Protein AF-A0A2V3HUV2-F1 (afdb_monomer)

Foldseek 3Di:
DPPAQKDKDWDFDLPADPPDPPGHATKMKMAGDVVVCVPDLQAQCQCLQCVQAVPWDDGRGITMHGQFAADPVLHGDDDRHDPVSVVSSVVSSVVSVVCSPVPPD

Nearest PDB structures (foldseek):
  7xzi-assembly1_9  TM=2.721E-01  e=8.849E+00  Chlamydomonas reinhardtii
  7xzj-assembly1_9  TM=2.551E-01  e=7.244E+00  Chlamydomonas reinhardtii

Radius of gyration: 14.61 Å; Cα contacts (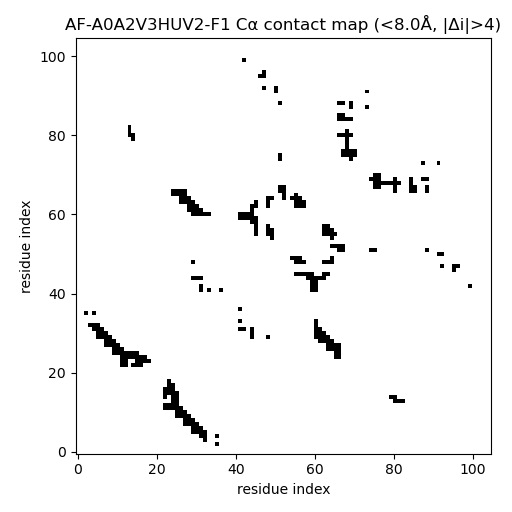8 Å, |Δi|>4): 173; chains: 1; bounding box: 38×27×44 Å

Structure (mmCIF, N/CA/C/O backbone):
data_AF-A0A2V3HUV2-F1
#
_entry.id   AF-A0A2V3HUV2-F1
#
loop_
_atom_site.group_PDB
_atom_site.id
_atom_site.type_symbol
_atom_site.label_atom_id
_atom_site.label_alt_id
_atom_site.label_comp_id
_atom_site.label_asym_id
_atom_site.label_entity_id
_atom_site.label_seq_id
_atom_site.pdbx_PDB_ins_code
_atom_site.Cartn_x
_atom_site.Cartn_y
_atom_site.Cartn_z
_atom_site.occupancy
_atom_site.B_iso_or_equiv
_atom_site.auth_seq_id
_atom_site.auth_comp_id
_atom_site.auth_asym_id
_atom_site.auth_atom_id
_atom_site.pdbx_PDB_model_num
ATOM 1 N N . GLY A 1 1 ? -20.419 0.639 1.482 1.00 54.19 1 GLY A N 1
ATOM 2 C CA . GLY A 1 1 ? -20.609 2.049 1.849 1.00 54.19 1 GLY A CA 1
ATOM 3 C C . GLY A 1 1 ? -20.387 2.211 3.327 1.00 54.19 1 GLY A C 1
ATOM 4 O O . GLY A 1 1 ? -19.326 2.670 3.709 1.00 54.19 1 GLY A O 1
ATOM 5 N N . ASP A 1 2 ? -21.315 1.717 4.142 1.00 57.59 2 ASP A N 1
ATOM 6 C CA . ASP A 1 2 ? -21.412 2.183 5.537 1.00 57.59 2 ASP A CA 1
ATOM 7 C C . ASP A 1 2 ? -20.716 1.293 6.581 1.00 57.59 2 ASP A C 1
ATOM 9 O O . ASP A 1 2 ? -20.614 1.675 7.737 1.00 57.59 2 ASP A O 1
ATOM 13 N N . ALA A 1 3 ? -20.211 0.123 6.179 1.00 65.75 3 ALA A N 1
ATOM 14 C CA . ALA A 1 3 ? -19.542 -0.847 7.059 1.00 65.75 3 ALA A CA 1
ATOM 15 C C . ALA A 1 3 ? -18.109 -1.189 6.603 1.00 65.75 3 ALA A C 1
ATOM 17 O O . ALA A 1 3 ? -17.575 -2.241 6.939 1.00 65.75 3 ALA A O 1
ATOM 18 N N . CYS A 1 4 ? -17.514 -0.358 5.742 1.00 76.50 4 CYS A N 1
ATOM 19 C CA . CYS A 1 4 ? -16.149 -0.577 5.270 1.00 76.50 4 CYS A CA 1
ATOM 20 C C . CYS A 1 4 ? -15.166 0.052 6.260 1.00 76.50 4 CYS A C 1
ATOM 22 O O . CYS A 1 4 ? -15.064 1.276 6.298 1.00 76.50 4 CYS A O 1
ATOM 24 N N . ASP A 1 5 ? -14.452 -0.779 7.021 1.00 82.12 5 ASP A N 1
ATOM 25 C CA . ASP A 1 5 ? -13.463 -0.336 8.017 1.00 82.12 5 ASP A CA 1
ATOM 26 C C . ASP A 1 5 ? -12.181 0.204 7.370 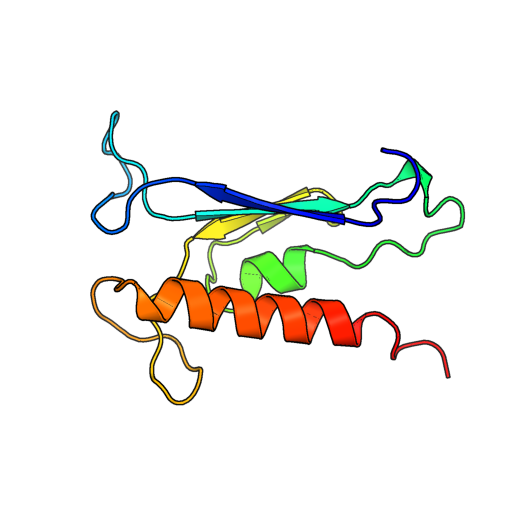1.00 82.12 5 ASP A C 1
ATOM 28 O O . ASP A 1 5 ? -11.585 1.167 7.847 1.00 82.12 5 ASP A O 1
ATOM 32 N N . ALA A 1 6 ? -11.753 -0.410 6.266 1.00 86.94 6 ALA A N 1
ATOM 33 C CA . ALA A 1 6 ? -10.588 0.013 5.501 1.00 86.94 6 ALA A CA 1
ATOM 34 C C . ALA A 1 6 ? -10.661 -0.483 4.056 1.00 86.94 6 ALA A C 1
ATOM 36 O O . ALA A 1 6 ? -11.345 -1.466 3.760 1.00 86.94 6 ALA A O 1
ATOM 37 N N . CYS A 1 7 ? -9.929 0.175 3.164 1.00 90.69 7 CYS A N 1
ATOM 38 C CA . CYS A 1 7 ? -9.725 -0.270 1.796 1.00 90.69 7 CYS A CA 1
ATOM 39 C C . CYS A 1 7 ? -8.242 -0.255 1.409 1.00 90.69 7 CYS A C 1
ATOM 41 O O . CYS A 1 7 ? -7.438 0.519 1.929 1.00 90.69 7 CYS A O 1
ATOM 43 N N . LEU A 1 8 ? -7.908 -1.140 0.470 1.00 94.06 8 LEU A N 1
ATOM 44 C CA . LEU A 1 8 ? -6.612 -1.243 -0.186 1.00 94.06 8 LEU A CA 1
ATOM 45 C C . LEU A 1 8 ? -6.843 -1.102 -1.689 1.00 94.06 8 LEU A C 1
ATOM 47 O O . LEU A 1 8 ? -7.712 -1.773 -2.247 1.00 94.06 8 LEU A O 1
ATOM 51 N N . ILE A 1 9 ? -6.072 -0.235 -2.336 1.00 95.62 9 ILE A N 1
ATOM 52 C CA . ILE A 1 9 ? -6.125 0.006 -3.779 1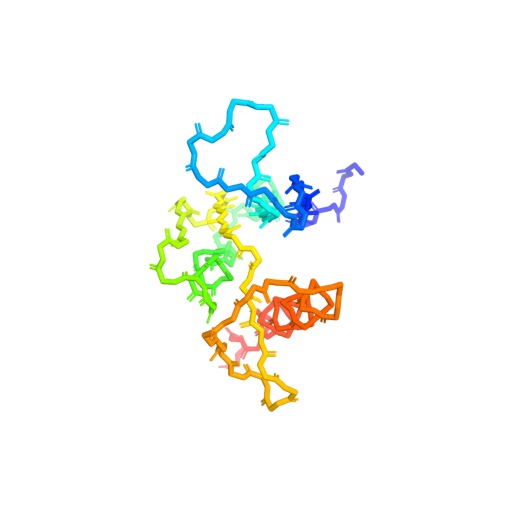.00 95.62 9 ILE A CA 1
ATOM 53 C C . ILE A 1 9 ? -4.758 -0.328 -4.367 1.00 95.62 9 ILE A C 1
ATOM 55 O O . ILE A 1 9 ? -3.768 0.268 -3.957 1.00 95.62 9 ILE A O 1
ATOM 59 N N . MET A 1 10 ? -4.705 -1.249 -5.332 1.00 95.25 10 MET A N 1
ATOM 60 C CA . MET A 1 10 ? -3.498 -1.532 -6.118 1.00 95.25 10 MET A CA 1
ATOM 61 C C . MET A 1 10 ? -3.569 -0.806 -7.462 1.00 95.25 10 MET A C 1
ATOM 63 O O . MET A 1 10 ? -4.618 -0.812 -8.108 1.00 95.25 10 MET A O 1
ATOM 67 N N . HIS A 1 11 ? -2.472 -0.175 -7.878 1.00 94.94 11 HIS A N 1
ATOM 68 C CA . HIS A 1 11 ? -2.396 0.636 -9.100 1.00 94.94 11 HIS A CA 1
ATOM 69 C C . HIS A 1 11 ? -0.962 0.729 -9.635 1.00 94.94 11 HIS A C 1
ATOM 71 O O . HIS A 1 11 ? -0.013 0.509 -8.886 1.00 94.94 11 HIS A O 1
ATOM 77 N N . GLY A 1 12 ? -0.808 1.039 -10.922 1.00 94.06 12 GLY A N 1
ATOM 78 C CA . GLY A 1 12 ? 0.483 1.048 -11.621 1.00 94.06 12 GLY A CA 1
ATOM 79 C C . GLY A 1 12 ? 0.746 -0.231 -12.420 1.00 94.06 12 GLY A C 1
ATOM 80 O O . GLY A 1 12 ? -0.137 -1.079 -12.566 1.00 94.06 12 GLY A O 1
ATOM 81 N N . ASP A 1 13 ? 1.971 -0.357 -12.918 1.00 94.31 13 ASP A N 1
ATOM 82 C CA . ASP A 1 13 ? 2.410 -1.396 -13.847 1.00 94.31 13 ASP A CA 1
ATOM 83 C C . ASP A 1 13 ? 3.542 -2.244 -13.251 1.00 94.31 13 ASP A C 1
ATOM 85 O O . ASP A 1 13 ? 4.390 -1.754 -12.500 1.00 94.31 13 ASP A O 1
ATOM 89 N N . LEU A 1 14 ? 3.587 -3.534 -13.601 1.00 92.38 14 LEU A N 1
ATOM 90 C CA . LEU A 1 14 ? 4.651 -4.443 -13.145 1.00 92.38 14 LEU A CA 1
ATOM 91 C C . LEU A 1 14 ? 6.029 -4.047 -13.693 1.00 92.38 14 LEU A C 1
ATOM 93 O O . LEU A 1 14 ? 7.038 -4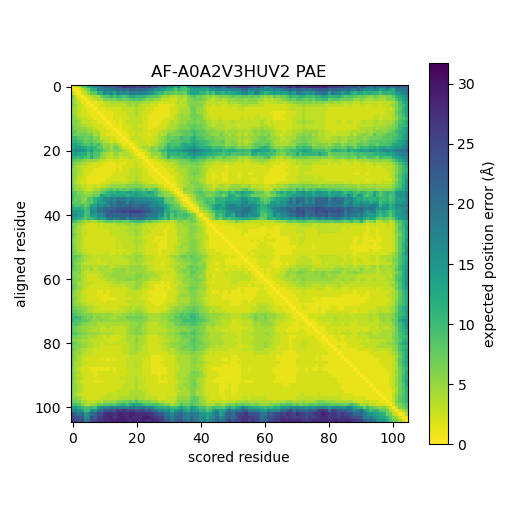.274 -13.040 1.00 92.38 14 LEU A O 1
ATOM 97 N N . ASP A 1 15 ? 6.080 -3.469 -14.887 1.00 90.75 15 ASP A N 1
ATOM 98 C CA . ASP A 1 15 ? 7.297 -2.970 -15.526 1.00 90.75 15 ASP A CA 1
ATOM 99 C C . ASP A 1 15 ? 7.445 -1.444 -15.407 1.00 90.75 15 ASP A C 1
ATOM 101 O O . ASP A 1 15 ? 8.291 -0.867 -16.081 1.00 90.75 15 ASP A O 1
ATOM 105 N N . GLY A 1 16 ? 6.630 -0.792 -14.568 1.00 90.50 16 GLY A N 1
ATOM 106 C CA . GLY A 1 16 ? 6.705 0.648 -14.337 1.00 90.50 16 GLY A CA 1
ATOM 107 C C . GLY A 1 16 ? 7.904 1.043 -13.476 1.00 90.50 16 GLY A C 1
ATOM 108 O O . GLY A 1 16 ? 8.273 0.343 -12.528 1.00 90.50 16 GLY A O 1
ATOM 109 N N . GLU A 1 17 ? 8.484 2.206 -13.767 1.00 87.94 17 GLU A N 1
ATOM 110 C CA . GLU A 1 17 ? 9.664 2.729 -13.078 1.00 87.94 17 GLU A CA 1
ATOM 111 C C . GLU A 1 17 ? 9.417 4.133 -12.510 1.00 87.94 17 GLU A C 1
ATOM 113 O O . GLU A 1 17 ? 8.602 4.918 -12.998 1.00 87.94 17 GLU A O 1
ATOM 118 N N . LEU A 1 18 ? 10.134 4.477 -11.436 1.00 85.00 18 LEU A N 1
ATOM 119 C CA . LEU A 1 18 ? 10.047 5.818 -10.862 1.00 85.00 18 LEU A CA 1
ATOM 120 C C . LEU A 1 18 ? 10.576 6.857 -11.857 1.00 85.00 18 LEU A C 1
ATOM 122 O O . LEU A 1 18 ? 11.731 6.802 -12.268 1.00 85.00 18 LEU A O 1
ATOM 126 N N . GLY A 1 19 ? 9.746 7.853 -12.165 1.00 85.19 19 GLY A N 1
ATOM 127 C CA . GLY A 1 19 ? 10.092 8.934 -13.089 1.00 85.19 19 GLY A CA 1
ATOM 128 C C . GLY A 1 19 ? 9.581 8.728 -14.516 1.00 85.19 19 GLY A C 1
ATOM 129 O O . GLY A 1 19 ? 9.695 9.656 -15.318 1.00 85.19 19 GLY A O 1
ATOM 130 N N . GLU A 1 20 ? 8.968 7.583 -14.828 1.00 87.44 20 GLU A N 1
ATOM 131 C CA . GLU A 1 20 ? 8.220 7.414 -16.074 1.00 87.44 20 GLU A CA 1
ATOM 132 C C . GLU A 1 20 ? 6.824 8.039 -15.954 1.00 87.44 20 GLU A C 1
ATOM 134 O O . GLU A 1 20 ? 6.042 7.710 -15.065 1.00 87.44 20 GLU A O 1
ATOM 139 N N . LEU A 1 21 ? 6.505 8.974 -16.856 1.00 77.69 21 LEU A N 1
ATOM 140 C CA . LEU A 1 21 ? 5.264 9.760 -16.802 1.00 77.69 21 LEU A CA 1
ATOM 141 C C . LEU A 1 21 ? 4.003 8.903 -16.978 1.00 77.69 21 LEU A C 1
ATOM 143 O O . LEU A 1 21 ? 2.998 9.159 -16.312 1.00 77.69 21 LEU A O 1
ATOM 147 N N . ASP A 1 22 ? 4.081 7.889 -17.840 1.00 84.19 22 ASP A N 1
ATOM 148 C CA . ASP A 1 22 ? 2.927 7.097 -18.277 1.00 84.19 22 ASP A CA 1
ATOM 149 C C . ASP A 1 22 ? 2.872 5.693 -17.652 1.00 84.19 22 ASP A C 1
ATOM 151 O O . ASP A 1 22 ? 1.897 4.975 -17.867 1.00 84.19 22 ASP A O 1
ATOM 155 N N . ARG A 1 23 ? 3.905 5.289 -16.898 1.00 88.12 23 ARG A N 1
ATOM 156 C CA . ARG A 1 23 ? 4.057 3.934 -16.342 1.00 88.12 23 ARG A CA 1
ATOM 157 C C . ARG A 1 23 ? 4.663 3.973 -14.952 1.00 88.12 23 ARG A C 1
ATOM 159 O O . ARG A 1 23 ? 5.870 3.868 -14.753 1.00 88.12 23 ARG A O 1
ATOM 166 N N . TRP A 1 24 ? 3.792 4.130 -13.969 1.00 91.44 24 TRP A N 1
ATOM 167 C CA . TRP A 1 24 ? 4.202 4.181 -12.574 1.00 91.44 24 TR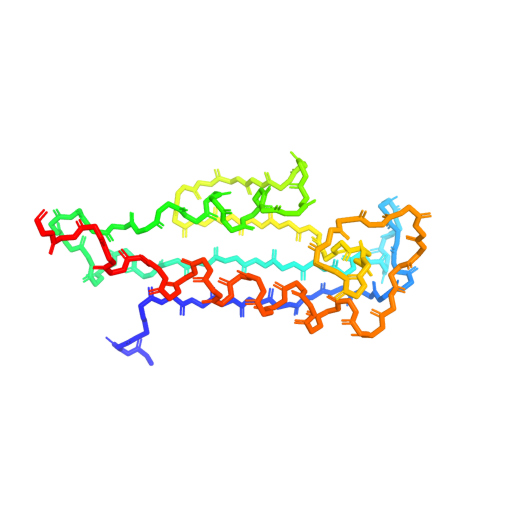P A CA 1
ATOM 168 C C . TRP A 1 24 ? 4.422 2.772 -12.025 1.00 91.44 24 TRP A C 1
ATOM 170 O O . TRP A 1 24 ? 3.685 1.857 -12.398 1.00 91.44 24 TRP A O 1
ATOM 180 N N . PRO A 1 25 ? 5.395 2.578 -11.119 1.00 94.19 25 PRO A N 1
ATOM 181 C CA . PRO A 1 25 ? 5.640 1.273 -10.526 1.00 94.19 25 PRO A CA 1
ATOM 182 C C . PRO A 1 25 ? 4.396 0.770 -9.794 1.00 94.19 25 PRO A C 1
ATOM 184 O O . PRO A 1 25 ? 3.729 1.531 -9.084 1.00 94.19 25 PRO A O 1
ATOM 187 N N . MET A 1 26 ? 4.119 -0.527 -9.929 1.00 96.31 26 MET A N 1
ATOM 188 C CA . MET A 1 26 ? 3.059 -1.215 -9.197 1.00 96.31 26 MET A CA 1
ATOM 189 C C . MET A 1 26 ? 3.137 -0.879 -7.702 1.00 96.31 26 MET A C 1
ATOM 191 O O . MET A 1 26 ? 4.141 -1.123 -7.032 1.00 96.31 26 MET A O 1
ATOM 195 N N . SER A 1 27 ? 2.055 -0.314 -7.184 1.00 96.44 27 SER A N 1
ATOM 196 C CA . SER A 1 27 ? 1.965 0.261 -5.847 1.00 96.44 27 SER A CA 1
ATOM 197 C C . SER A 1 27 ? 0.633 -0.080 -5.187 1.00 96.44 27 SER A C 1
ATOM 199 O O . SER A 1 27 ? -0.326 -0.495 -5.845 1.00 96.44 27 SER A O 1
ATOM 201 N N . ALA A 1 28 ? 0.571 0.114 -3.873 1.00 97.56 28 ALA A N 1
ATOM 202 C CA . ALA A 1 28 ? -0.639 -0.009 -3.082 1.00 97.56 28 ALA A CA 1
ATOM 203 C C . ALA A 1 28 ? -0.870 1.231 -2.212 1.00 97.56 28 ALA A C 1
ATOM 205 O O . ALA A 1 28 ? 0.062 1.870 -1.721 1.00 97.56 28 ALA A O 1
ATOM 206 N N . SER A 1 29 ? -2.139 1.569 -2.017 1.00 96.62 29 SER A N 1
ATOM 207 C CA . SER A 1 29 ? -2.587 2.641 -1.131 1.00 96.62 29 SER A CA 1
ATOM 208 C C . SER A 1 29 ? -3.620 2.098 -0.152 1.00 96.62 29 SER A C 1
ATOM 210 O O . SER A 1 29 ? -4.518 1.355 -0.549 1.00 96.62 29 SER A O 1
ATOM 212 N N . PHE A 1 30 ? -3.486 2.466 1.118 1.00 94.38 30 PHE A N 1
ATOM 213 C CA . PHE A 1 30 ? -4.310 1.992 2.224 1.00 94.38 30 PHE A CA 1
ATOM 214 C C . PHE A 1 30 ? -5.060 3.162 2.847 1.00 94.38 30 PHE A C 1
ATOM 216 O O . PHE A 1 30 ? -4.465 4.213 3.095 1.00 94.38 30 PHE A O 1
ATOM 223 N N . TYR A 1 31 ? -6.340 2.958 3.146 1.00 90.62 31 TYR A N 1
ATOM 224 C CA . TYR A 1 31 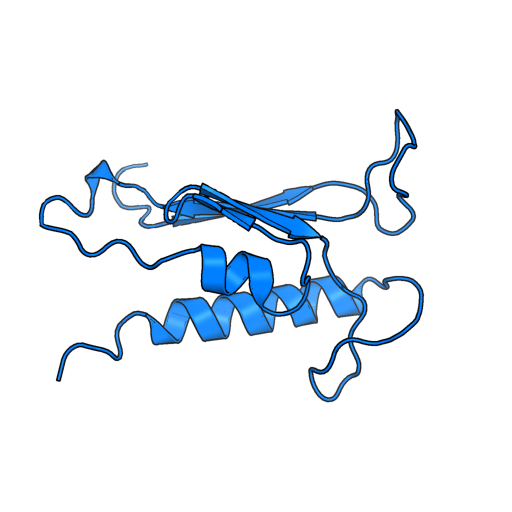? -7.185 3.952 3.801 1.00 90.62 31 TYR A CA 1
ATOM 225 C C . TYR A 1 31 ? -8.059 3.290 4.857 1.00 90.62 31 TYR A C 1
ATOM 227 O O . TYR A 1 31 ? -8.683 2.267 4.581 1.00 90.62 31 TYR A O 1
ATOM 235 N N . THR A 1 32 ? -8.158 3.891 6.036 1.00 86.06 32 THR A N 1
ATOM 236 C CA . THR A 1 32 ? -9.133 3.516 7.068 1.00 86.06 32 THR A CA 1
ATOM 237 C C . THR A 1 32 ? -10.301 4.484 7.064 1.00 86.06 32 THR A C 1
ATOM 239 O O . THR A 1 32 ? -10.174 5.673 6.763 1.00 86.06 32 THR A O 1
ATOM 242 N N . ASN A 1 33 ? -11.475 3.971 7.407 1.00 79.88 33 ASN A N 1
ATOM 243 C CA . ASN A 1 33 ? -12.646 4.797 7.614 1.00 79.88 33 ASN A CA 1
ATOM 244 C C . ASN A 1 33 ? -12.630 5.364 9.036 1.00 79.88 33 ASN A C 1
ATOM 246 O O . ASN A 1 33 ? -13.107 4.741 9.984 1.00 79.88 33 ASN A O 1
ATOM 250 N N . SER A 1 34 ? -12.103 6.577 9.176 1.00 65.44 34 SER A N 1
ATOM 251 C CA . SER A 1 34 ? -11.992 7.261 10.467 1.00 65.44 34 SER A CA 1
ATOM 252 C C . SER A 1 34 ? -13.344 7.564 11.130 1.00 65.44 34 SER A C 1
ATOM 254 O O . SER A 1 34 ? -13.402 7.715 12.349 1.00 65.44 34 SER A O 1
ATOM 256 N N . PHE A 1 35 ? -14.452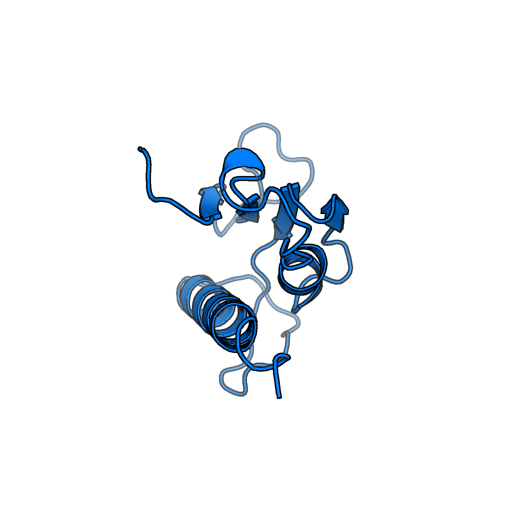 7.591 10.377 1.00 65.00 35 PHE A N 1
ATOM 257 C CA . PHE A 1 35 ? -15.793 7.805 10.936 1.00 65.00 35 PHE A CA 1
ATOM 258 C C . PHE A 1 35 ? -16.329 6.596 11.717 1.00 65.00 35 PHE A C 1
ATOM 260 O O . PHE A 1 35 ? -17.215 6.765 12.553 1.00 65.00 35 PHE A O 1
ATOM 267 N N . LEU A 1 36 ? -15.804 5.389 11.471 1.00 64.56 36 LEU A N 1
ATOM 268 C CA . LEU A 1 36 ? -16.222 4.159 12.159 1.00 64.56 36 LEU A CA 1
ATOM 269 C C . LEU A 1 36 ? -15.438 3.888 13.453 1.00 64.56 36 LEU A C 1
ATOM 271 O O . LEU A 1 36 ? -15.762 2.953 14.184 1.00 64.56 36 LEU A O 1
ATOM 275 N N . HIS A 1 37 ? -14.443 4.720 13.777 1.00 65.00 37 HIS A N 1
ATOM 276 C CA . HIS A 1 37 ? -13.589 4.558 14.957 1.00 65.00 37 HIS A CA 1
ATOM 277 C C . HIS A 1 37 ? -13.583 5.814 15.856 1.00 65.00 37 HIS A C 1
ATOM 279 O O . HIS A 1 37 ? -12.516 6.383 16.100 1.00 65.00 37 HIS A O 1
ATOM 285 N N . PRO A 1 38 ? -14.750 6.255 16.376 1.00 55.44 38 PRO A N 1
ATOM 286 C CA . PRO A 1 38 ? -14.887 7.520 17.109 1.00 55.44 38 PRO A CA 1
ATOM 287 C C . PRO A 1 38 ? -14.085 7.588 18.421 1.00 55.44 38 PRO A C 1
ATOM 289 O O . PRO A 1 38 ? -13.713 8.682 18.837 1.00 55.44 38 PRO A O 1
ATOM 292 N N . ASP A 1 39 ? -13.772 6.443 19.037 1.00 56.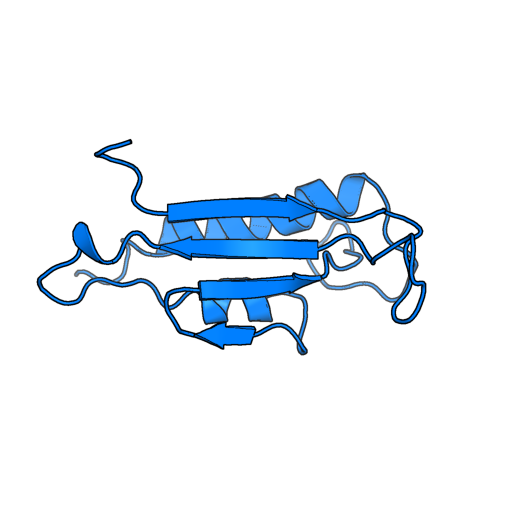62 39 ASP A N 1
ATOM 293 C CA . ASP A 1 39 ? -13.067 6.359 20.328 1.00 56.62 39 ASP A CA 1
ATOM 294 C C . ASP A 1 39 ? -11.552 6.099 20.199 1.00 56.62 39 ASP A C 1
ATOM 296 O O . ASP A 1 39 ? -10.884 5.804 21.188 1.00 56.62 39 ASP A O 1
ATOM 300 N N . GLY A 1 40 ? -10.984 6.201 18.990 1.00 55.00 40 GLY A N 1
ATOM 301 C CA . GLY A 1 40 ? -9.562 5.931 18.764 1.00 55.00 40 GLY A CA 1
ATOM 302 C C . GLY A 1 40 ? -9.257 4.431 18.766 1.00 55.00 40 GLY A C 1
ATOM 303 O O . GLY A 1 40 ? -8.749 3.872 19.732 1.00 55.00 40 GLY A O 1
ATOM 304 N N . GLY A 1 41 ? -9.559 3.779 17.644 1.00 57.09 41 GLY A N 1
ATOM 305 C CA . GLY A 1 41 ? -9.212 2.381 17.348 1.00 57.09 41 GLY A CA 1
ATOM 306 C C . GLY A 1 41 ? -8.511 2.232 15.998 1.00 57.09 41 GLY A C 1
ATOM 307 O O . GLY A 1 41 ? -8.506 1.151 15.415 1.00 57.09 41 GLY A O 1
ATOM 308 N N . GLU A 1 42 ? -7.974 3.334 15.475 1.00 66.25 42 GLU A N 1
ATOM 309 C CA . GLU A 1 42 ? -7.356 3.375 14.160 1.00 66.25 42 GLU A CA 1
ATOM 310 C C . GLU A 1 42 ? -6.069 2.552 14.164 1.00 66.25 42 GLU A C 1
ATOM 312 O O . GLU A 1 42 ? -5.094 2.862 14.853 1.00 66.25 42 GLU A O 1
ATOM 317 N N . PHE A 1 43 ? -6.093 1.445 13.425 1.00 78.94 43 PHE A N 1
ATOM 318 C CA . PHE A 1 43 ? -4.897 0.663 13.181 1.00 78.94 43 PHE A CA 1
ATOM 319 C C . PHE A 1 43 ? -3.926 1.514 12.364 1.00 78.94 43 PHE A C 1
ATOM 321 O O . PHE A 1 43 ? -4.269 1.940 11.266 1.00 78.94 43 PHE A O 1
ATOM 328 N N . ASP A 1 44 ? -2.722 1.732 12.892 1.00 88.25 44 ASP A N 1
ATOM 329 C CA . ASP A 1 44 ? -1.686 2.503 12.211 1.00 88.25 44 ASP A CA 1
ATOM 330 C C . ASP A 1 44 ? -1.250 1.801 10.914 1.00 88.25 44 ASP A C 1
ATOM 332 O O . ASP A 1 44 ? -0.447 0.859 10.922 1.00 88.25 44 ASP A O 1
ATOM 336 N N . LEU A 1 45 ? -1.795 2.272 9.790 1.00 90.69 45 LEU A N 1
ATOM 337 C CA . LEU A 1 45 ? -1.556 1.716 8.463 1.00 90.69 45 LEU A CA 1
ATOM 338 C C . LEU A 1 45 ? -0.107 1.902 8.005 1.00 90.69 45 LEU A C 1
ATOM 340 O O . LEU A 1 45 ? 0.328 1.208 7.084 1.00 90.69 45 LEU A O 1
ATOM 344 N N . THR A 1 46 ? 0.686 2.775 8.640 1.00 92.44 46 THR A N 1
ATOM 345 C CA . THR A 1 46 ? 2.116 2.904 8.309 1.00 92.44 46 THR A CA 1
ATOM 346 C C . THR A 1 46 ? 2.858 1.582 8.505 1.00 92.44 46 THR A C 1
ATOM 348 O O . THR A 1 46 ? 3.809 1.304 7.777 1.00 92.44 46 THR A O 1
ATOM 351 N N . ARG A 1 47 ? 2.362 0.703 9.388 1.00 92.75 47 ARG A N 1
ATOM 352 C CA . ARG A 1 47 ? 2.861 -0.670 9.562 1.00 92.75 47 ARG A CA 1
ATOM 353 C C . ARG A 1 47 ? 2.688 -1.539 8.317 1.00 92.75 47 ARG A C 1
ATOM 355 O O . ARG A 1 47 ? 3.510 -2.413 8.082 1.00 92.75 47 ARG A O 1
ATOM 362 N N . MET A 1 48 ? 1.624 -1.329 7.540 1.00 94.75 48 MET A N 1
ATOM 363 C CA . MET A 1 48 ? 1.411 -2.034 6.269 1.00 94.75 48 MET A CA 1
ATOM 364 C C . MET A 1 48 ? 2.275 -1.423 5.166 1.00 94.75 48 MET A C 1
ATOM 366 O O . MET A 1 48 ? 2.934 -2.156 4.433 1.00 94.75 48 MET A O 1
ATOM 370 N N . ALA A 1 49 ? 2.328 -0.088 5.093 1.00 96.06 49 ALA A N 1
ATOM 371 C CA . ALA A 1 49 ? 3.132 0.614 4.096 1.00 96.06 49 ALA A CA 1
ATOM 372 C C . ALA A 1 49 ? 4.630 0.297 4.212 1.00 96.06 49 ALA A C 1
ATOM 374 O O . ALA A 1 49 ? 5.290 0.088 3.201 1.00 96.06 49 ALA A O 1
ATOM 375 N N . THR A 1 50 ? 5.148 0.193 5.435 1.00 96.31 50 THR A N 1
ATOM 376 C CA . THR A 1 50 ? 6.574 -0.063 5.697 1.00 96.31 50 THR A CA 1
ATOM 377 C C . THR A 1 50 ? 6.939 -1.544 5.798 1.00 96.31 50 THR A C 1
ATOM 379 O O . THR A 1 50 ? 8.103 -1.865 6.024 1.00 96.31 50 THR A O 1
ATOM 382 N N . LEU A 1 51 ? 5.969 -2.459 5.642 1.00 96.25 51 LEU A N 1
ATOM 383 C CA . LEU A 1 51 ? 6.178 -3.893 5.877 1.00 96.25 51 LEU A CA 1
ATOM 384 C C . LEU A 1 51 ? 7.297 -4.472 5.000 1.00 96.25 51 LEU A C 1
ATOM 386 O O . LEU A 1 51 ? 8.139 -5.222 5.487 1.00 96.25 51 LEU A O 1
ATOM 390 N N . PHE A 1 52 ? 7.292 -4.114 3.715 1.00 96.44 52 PHE A N 1
ATOM 391 C CA . PHE A 1 52 ? 8.266 -4.593 2.729 1.00 96.44 52 PHE A CA 1
ATOM 392 C C . PHE A 1 52 ? 9.014 -3.453 2.033 1.00 96.44 52 PHE A C 1
ATOM 394 O O . PHE A 1 52 ? 10.174 -3.621 1.659 1.00 96.44 52 PHE A O 1
ATOM 401 N N . ASP A 1 53 ? 8.362 -2.302 1.854 1.00 96.06 53 ASP A N 1
ATOM 402 C CA . ASP A 1 53 ? 8.954 -1.113 1.249 1.00 96.06 53 ASP A CA 1
ATOM 403 C C . ASP A 1 53 ? 9.395 -0.147 2.350 1.00 96.06 53 ASP A C 1
ATOM 405 O O . ASP A 1 53 ? 8.570 0.490 3.002 1.00 96.06 53 ASP A O 1
ATOM 409 N N . THR A 1 54 ? 10.702 -0.011 2.556 1.00 93.75 54 THR A N 1
ATOM 410 C CA . THR A 1 54 ? 11.245 0.897 3.578 1.00 93.75 54 THR A CA 1
ATOM 411 C C . THR A 1 54 ? 10.961 2.368 3.291 1.00 93.75 54 THR A C 1
ATOM 413 O O . THR A 1 54 ? 11.023 3.178 4.212 1.00 93.75 54 THR A O 1
ATOM 416 N N . ASP A 1 55 ? 10.655 2.708 2.036 1.00 94.62 55 ASP A N 1
ATOM 417 C CA . ASP A 1 55 ? 10.288 4.066 1.629 1.00 94.62 55 ASP A CA 1
ATOM 418 C C . ASP A 1 55 ? 8.763 4.290 1.681 1.00 94.62 55 ASP A C 1
ATOM 420 O O . ASP A 1 55 ? 8.287 5.401 1.436 1.00 94.62 55 ASP A O 1
ATOM 424 N N . GLY A 1 56 ? 7.984 3.247 1.997 1.00 95.38 56 GLY A N 1
ATOM 425 C CA . GLY A 1 56 ? 6.543 3.336 2.195 1.00 95.38 56 GLY A CA 1
ATOM 426 C C . GLY A 1 56 ? 6.186 4.213 3.395 1.00 95.38 56 GLY A C 1
ATOM 427 O O . GLY A 1 56 ? 6.905 4.273 4.391 1.00 95.38 56 GLY A O 1
ATOM 428 N N . GLY A 1 57 ? 5.050 4.904 3.333 1.00 94.25 57 GLY A N 1
ATOM 429 C CA . GLY A 1 57 ? 4.672 5.819 4.407 1.00 94.25 57 GLY A CA 1
ATOM 430 C C . GLY A 1 57 ? 3.432 6.653 4.125 1.00 94.25 57 GLY A C 1
ATOM 431 O O . GLY A 1 57 ? 2.719 6.456 3.141 1.00 94.25 57 GLY A O 1
ATOM 432 N N . GLY A 1 58 ? 3.147 7.574 5.042 1.00 92.00 58 GLY A N 1
ATOM 433 C CA . GLY A 1 58 ? 1.967 8.432 5.023 1.00 92.00 58 GLY A CA 1
ATOM 434 C C . GLY A 1 58 ? 1.480 8.730 6.436 1.00 92.00 58 GLY A C 1
ATOM 435 O O . GLY A 1 58 ? 2.258 8.716 7.388 1.00 92.00 58 GLY A O 1
ATOM 436 N N . HIS A 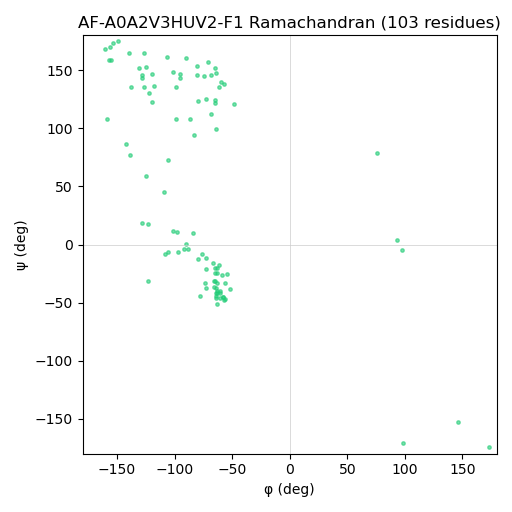1 59 ? 0.186 8.988 6.567 1.00 89.12 59 HIS A N 1
ATOM 437 C CA . HIS A 1 59 ? -0.475 9.143 7.857 1.00 89.12 59 HIS A CA 1
ATOM 438 C C . HIS A 1 59 ? -0.989 7.791 8.358 1.00 89.12 59 HIS A C 1
ATOM 440 O O . HIS A 1 59 ? -1.201 6.868 7.571 1.00 89.12 59 HIS A O 1
ATOM 446 N N . ALA A 1 60 ? -1.246 7.692 9.665 1.00 87.00 60 ALA A N 1
ATOM 447 C CA . ALA A 1 60 ? -1.765 6.476 10.298 1.00 87.00 60 ALA A CA 1
ATOM 448 C C . ALA A 1 60 ? -3.057 5.946 9.646 1.00 87.00 60 ALA A C 1
ATOM 450 O O . ALA A 1 60 ? -3.315 4.749 9.700 1.00 87.00 60 ALA A O 1
ATOM 451 N N . ASN A 1 61 ? -3.829 6.823 8.998 1.00 85.62 61 ASN A N 1
ATOM 452 C CA . ASN A 1 61 ? -5.115 6.523 8.373 1.00 85.62 61 ASN A CA 1
ATOM 453 C C . ASN A 1 61 ? -5.121 6.509 6.840 1.00 85.62 61 ASN A C 1
ATOM 455 O O . ASN A 1 61 ? -6.131 6.175 6.217 1.00 85.62 61 ASN A O 1
ATOM 459 N N . ALA A 1 62 ? -4.015 6.923 6.225 1.00 89.69 62 ALA A N 1
ATOM 460 C CA . ALA A 1 62 ? -3.880 7.048 4.784 1.00 89.69 62 ALA A CA 1
ATOM 461 C C . ALA A 1 62 ? -2.397 7.022 4.409 1.00 89.69 62 ALA A C 1
ATOM 463 O O . ALA A 1 62 ? -1.659 7.984 4.653 1.00 89.69 62 ALA A O 1
ATOM 464 N N . CYS A 1 63 ? -1.957 5.928 3.804 1.00 94.88 63 CYS A N 1
ATOM 465 C CA . CYS A 1 63 ? -0.561 5.718 3.434 1.00 94.88 63 CYS A CA 1
ATOM 466 C C . CYS A 1 63 ? -0.449 4.848 2.179 1.00 94.88 63 CYS A C 1
ATOM 468 O O . CYS A 1 63 ? -1.445 4.351 1.651 1.00 94.88 63 CYS A O 1
ATOM 470 N N . GLY A 1 64 ? 0.767 4.668 1.679 1.00 96.56 64 GLY A N 1
ATOM 471 C CA . GLY A 1 64 ? 1.011 3.808 0.531 1.00 96.56 64 GLY A CA 1
ATOM 472 C C . GLY A 1 64 ? 2.462 3.380 0.416 1.00 96.56 64 GLY A C 1
ATOM 473 O O . GLY A 1 64 ? 3.343 3.901 1.102 1.00 96.56 64 GLY A O 1
ATOM 474 N N . CYS A 1 65 ? 2.687 2.407 -0.452 1.00 97.31 65 CYS A N 1
ATOM 475 C CA . CYS A 1 65 ? 3.997 1.846 -0.742 1.00 97.31 65 CYS A CA 1
ATOM 476 C C . CYS A 1 65 ? 4.025 1.202 -2.128 1.00 97.31 65 CYS A C 1
ATOM 478 O O . CYS A 1 65 ? 2.985 1.033 -2.769 1.00 97.31 65 CYS A O 1
ATOM 480 N N . ARG A 1 66 ? 5.217 0.828 -2.593 1.00 96.44 66 ARG A N 1
ATOM 481 C CA . ARG A 1 66 ? 5.379 0.009 -3.795 1.00 96.44 66 ARG A CA 1
ATOM 482 C C . ARG A 1 66 ? 5.141 -1.460 -3.462 1.00 96.44 66 ARG A C 1
ATOM 484 O O . ARG A 1 66 ? 5.376 -1.905 -2.339 1.00 96.44 66 ARG A O 1
ATOM 491 N N . VAL A 1 67 ? 4.717 -2.231 -4.458 1.00 97.12 67 VAL A N 1
ATOM 492 C CA . VAL A 1 67 ? 4.786 -3.689 -4.369 1.00 97.12 67 VAL A CA 1
ATOM 493 C C . VAL A 1 67 ? 6.247 -4.093 -4.516 1.00 97.12 67 VAL A C 1
ATOM 495 O O . VAL A 1 67 ? 6.908 -3.737 -5.492 1.00 97.12 67 VAL A O 1
ATOM 498 N N . MET A 1 68 ? 6.754 -4.844 -3.543 1.00 97.12 68 MET A N 1
ATOM 499 C CA . MET A 1 68 ? 8.160 -5.229 -3.522 1.00 97.12 68 MET A CA 1
ATOM 500 C C . MET A 1 68 ? 8.362 -6.616 -4.137 1.00 97.12 68 MET A C 1
ATOM 502 O O . MET A 1 68 ? 7.529 -7.498 -3.939 1.00 97.12 68 MET A O 1
ATOM 506 N N . PRO A 1 69 ? 9.459 -6.864 -4.863 1.00 96.81 69 PRO A N 1
ATOM 507 C CA . PRO A 1 69 ? 9.852 -8.218 -5.251 1.00 96.81 69 PRO A CA 1
ATOM 508 C C . PRO A 1 69 ? 10.117 -9.072 -4.001 1.00 96.81 69 PRO A C 1
ATOM 510 O O . PRO A 1 69 ? 10.818 -8.629 -3.094 1.00 96.81 69 PRO A O 1
ATOM 513 N N . MET A 1 70 ? 9.621 -10.313 -3.959 1.00 97.00 70 MET A N 1
ATOM 514 C CA . MET A 1 70 ? 9.692 -11.166 -2.763 1.00 97.00 70 MET A CA 1
ATOM 515 C C . MET A 1 70 ? 10.271 -12.551 -3.064 1.00 97.00 70 MET A C 1
ATOM 517 O O . MET A 1 70 ? 9.990 -13.177 -4.087 1.00 97.00 70 MET A O 1
ATOM 521 N N . HIS A 1 71 ? 11.051 -13.100 -2.144 1.00 94.81 71 HIS A N 1
ATOM 522 C CA . HIS A 1 71 ? 11.355 -14.524 -2.140 1.00 94.81 71 HIS A CA 1
ATOM 523 C C . HIS A 1 71 ? 10.113 -15.332 -1.742 1.00 94.81 71 HIS A C 1
ATOM 525 O O . HIS A 1 71 ? 9.229 -14.848 -1.038 1.00 94.81 71 HIS A O 1
ATOM 531 N N . ALA A 1 72 ? 10.064 -16.608 -2.137 1.00 89.44 72 ALA A N 1
ATOM 532 C CA . ALA A 1 72 ? 9.005 -17.519 -1.690 1.00 89.44 72 ALA A CA 1
ATOM 533 C C . ALA A 1 72 ? 8.993 -17.721 -0.160 1.00 89.44 72 ALA A C 1
ATOM 535 O O . ALA A 1 72 ? 7.990 -18.164 0.384 1.00 89.44 72 ALA A O 1
ATOM 536 N N . SER A 1 73 ? 10.092 -17.384 0.524 1.00 89.44 73 SER A N 1
ATOM 537 C CA . SER A 1 73 ? 10.200 -17.382 1.985 1.00 89.44 73 SER A CA 1
ATOM 538 C C . SER A 1 73 ? 9.511 -16.195 2.666 1.00 89.44 73 SER A C 1
ATOM 540 O O . SER A 1 73 ? 9.448 -16.192 3.888 1.00 89.44 73 SER A O 1
ATOM 542 N N . GLY A 1 74 ? 9.030 -15.196 1.914 1.00 87.06 74 GLY A N 1
ATOM 543 C CA . GLY A 1 74 ? 8.381 -13.997 2.461 1.00 87.06 74 GLY A CA 1
ATOM 544 C C . GLY A 1 74 ? 9.311 -12.801 2.696 1.00 87.06 74 GLY A C 1
ATOM 545 O O . GLY A 1 74 ? 8.853 -11.770 3.169 1.00 87.06 74 GLY A O 1
ATOM 546 N N . GLU A 1 75 ? 10.589 -12.903 2.327 1.00 91.94 75 GLU A N 1
ATOM 547 C CA . GLU A 1 75 ? 11.573 -11.817 2.476 1.00 91.94 75 GLU A CA 1
ATOM 548 C C . GLU A 1 75 ? 11.716 -10.991 1.186 1.00 91.94 75 GLU A C 1
ATOM 550 O O . GLU A 1 75 ? 11.644 -11.577 0.097 1.00 91.94 75 GLU A O 1
ATOM 555 N N . PRO A 1 76 ? 11.989 -9.673 1.258 1.00 93.94 76 PRO A N 1
ATOM 556 C CA . PRO A 1 76 ? 12.268 -8.859 0.078 1.00 93.94 76 PRO A CA 1
ATOM 557 C C . PRO A 1 76 ? 13.450 -9.391 -0.742 1.00 93.94 76 PRO A C 1
ATOM 559 O O . PRO A 1 76 ? 14.492 -9.778 -0.210 1.00 93.94 76 PRO A O 1
ATOM 562 N N . ALA A 1 77 ? 13.299 -9.387 -2.062 1.00 95.50 77 ALA A N 1
ATOM 563 C CA . ALA A 1 77 ? 14.303 -9.838 -3.016 1.00 95.50 77 ALA A CA 1
ATOM 564 C C . ALA A 1 77 ? 14.949 -8.657 -3.758 1.00 95.50 77 ALA A C 1
ATOM 566 O O . ALA A 1 77 ? 14.401 -7.564 -3.838 1.00 95.50 77 ALA A O 1
ATOM 567 N N . LYS A 1 78 ? 16.122 -8.880 -4.361 1.00 93.81 78 LYS A N 1
ATOM 568 C CA . LYS A 1 78 ? 16.799 -7.892 -5.223 1.00 93.81 78 LYS A CA 1
ATOM 569 C C . LYS A 1 78 ? 16.686 -8.287 -6.695 1.00 93.81 78 LYS A C 1
ATOM 571 O O . LYS A 1 78 ? 17.650 -8.763 -7.287 1.00 93.81 78 LYS A O 1
ATOM 576 N N . ARG A 1 79 ? 15.486 -8.143 -7.256 1.00 93.94 79 ARG A N 1
ATOM 577 C CA . ARG A 1 79 ? 15.149 -8.429 -8.664 1.00 93.94 79 ARG A CA 1
ATOM 578 C C . ARG A 1 79 ? 13.955 -7.577 -9.102 1.00 93.94 79 ARG A C 1
ATOM 580 O O . ARG A 1 79 ? 13.344 -6.933 -8.260 1.00 93.94 79 ARG A O 1
ATOM 587 N N . SER A 1 80 ? 13.600 -7.603 -10.382 1.00 91.69 80 SER A N 1
ATOM 588 C CA . SER A 1 80 ? 12.340 -7.015 -10.852 1.00 91.69 80 SER A CA 1
ATOM 589 C C . SER A 1 80 ? 11.133 -7.754 -10.268 1.00 91.69 80 SER A C 1
ATOM 591 O O . SER A 1 80 ? 11.220 -8.943 -9.940 1.00 91.69 80 SER A O 1
ATOM 593 N N . ILE A 1 81 ? 10.023 -7.034 -10.128 1.00 94.06 81 ILE A N 1
ATOM 594 C CA . ILE A 1 81 ? 8.746 -7.573 -9.663 1.00 94.06 81 ILE A CA 1
ATOM 595 C C . ILE A 1 81 ? 8.137 -8.525 -10.701 1.00 94.06 81 ILE A C 1
ATOM 597 O O . ILE A 1 81 ? 8.261 -8.336 -11.909 1.00 94.06 81 ILE A O 1
ATOM 601 N N . GLU A 1 82 ? 7.456 -9.555 -10.215 1.00 94.69 82 GLU A N 1
ATOM 602 C CA . GLU A 1 82 ? 6.669 -10.493 -11.008 1.00 94.69 82 GLU A CA 1
ATOM 603 C C . GLU A 1 82 ? 5.238 -10.577 -10.456 1.00 94.69 82 GLU A C 1
ATOM 605 O O . GLU A 1 82 ? 4.971 -10.205 -9.314 1.00 94.69 82 GLU A O 1
ATOM 610 N N . VAL A 1 83 ? 4.303 -11.143 -11.227 1.00 94.38 83 VAL A N 1
ATOM 611 C CA . VAL A 1 83 ? 2.888 -11.289 -10.817 1.00 94.38 83 VAL A CA 1
ATOM 612 C C . VAL A 1 83 ? 2.742 -11.965 -9.445 1.00 94.38 83 VAL A C 1
ATOM 614 O O . VAL A 1 83 ? 1.899 -11.574 -8.641 1.00 94.38 83 VAL A O 1
ATOM 617 N N . ALA A 1 84 ? 3.582 -12.960 -9.149 1.00 95.88 84 ALA A N 1
ATOM 618 C CA . ALA A 1 84 ? 3.540 -13.674 -7.874 1.00 95.88 84 ALA A CA 1
ATOM 619 C C . ALA A 1 84 ? 3.882 -12.781 -6.667 1.00 95.88 84 ALA A C 1
ATOM 621 O O . ALA A 1 84 ? 3.459 -13.074 -5.552 1.00 95.88 84 ALA A O 1
ATOM 622 N N . ASP A 1 85 ? 4.631 -11.697 -6.868 1.00 97.06 85 ASP A N 1
ATOM 623 C CA . ASP A 1 85 ? 4.991 -10.775 -5.793 1.00 97.06 85 ASP A CA 1
ATOM 624 C C . ASP A 1 85 ? 3.815 -9.913 -5.354 1.00 97.06 85 ASP A C 1
ATOM 626 O O . ASP A 1 85 ? 3.693 -9.636 -4.164 1.00 97.06 85 ASP A O 1
ATOM 630 N N . VAL A 1 86 ? 2.912 -9.561 -6.275 1.00 96.19 86 VAL A N 1
ATOM 631 C CA . VAL A 1 86 ? 1.663 -8.859 -5.940 1.00 96.19 86 VAL A CA 1
ATOM 632 C C . VAL A 1 86 ? 0.871 -9.668 -4.919 1.00 96.19 86 VAL A C 1
ATOM 634 O O . VAL A 1 86 ? 0.465 -9.133 -3.889 1.00 96.19 86 VAL A O 1
ATOM 637 N N . GLN A 1 87 ? 0.730 -10.977 -5.153 1.00 96.31 87 GLN A N 1
ATOM 638 C CA . GLN A 1 87 ? 0.043 -11.859 -4.213 1.00 96.31 87 GLN A CA 1
ATOM 639 C C . GLN A 1 87 ? 0.783 -11.953 -2.872 1.00 96.31 87 GLN A C 1
ATOM 641 O O . GLN A 1 87 ? 0.153 -11.833 -1.830 1.00 96.31 87 GLN A O 1
ATOM 646 N N . ARG A 1 88 ? 2.116 -12.096 -2.874 1.00 97.38 88 ARG A N 1
ATOM 647 C CA . ARG A 1 88 ? 2.904 -12.182 -1.628 1.00 97.38 88 ARG A CA 1
ATOM 648 C C . ARG A 1 88 ? 2.823 -10.908 -0.785 1.00 97.38 88 ARG A C 1
ATOM 650 O O . ARG A 1 88 ? 2.718 -10.997 0.435 1.00 97.38 88 ARG A O 1
ATOM 657 N N . ASN A 1 89 ? 2.856 -9.734 -1.421 1.00 97.62 89 ASN A N 1
ATOM 658 C CA . ASN A 1 89 ? 2.676 -8.462 -0.717 1.00 97.62 89 ASN A CA 1
ATOM 659 C C . ASN A 1 89 ? 1.269 -8.387 -0.116 1.00 97.62 89 ASN A C 1
ATOM 661 O O . ASN A 1 89 ? 1.126 -8.074 1.064 1.00 97.62 89 ASN A O 1
ATOM 665 N N . LEU A 1 90 ? 0.245 -8.744 -0.902 1.00 96.31 90 LEU A N 1
ATOM 666 C CA . LEU A 1 90 ? -1.139 -8.782 -0.438 1.00 96.31 90 LEU A CA 1
ATOM 667 C C . LEU A 1 90 ? -1.318 -9.720 0.760 1.00 96.31 90 LEU A C 1
ATOM 669 O O . LEU A 1 90 ? -1.935 -9.320 1.743 1.00 96.31 90 LEU A O 1
ATOM 673 N N . ASP A 1 91 ? -0.747 -10.923 0.715 1.00 95.88 91 ASP A N 1
ATOM 674 C CA . ASP A 1 91 ? -0.826 -11.894 1.809 1.00 95.88 91 ASP A CA 1
ATOM 675 C C . ASP A 1 91 ? -0.210 -11.332 3.102 1.00 95.88 91 ASP A C 1
ATOM 677 O O . ASP A 1 91 ? -0.847 -11.377 4.156 1.00 95.88 91 ASP A O 1
ATOM 681 N N . GLY A 1 92 ? 0.977 -10.719 3.019 1.00 95.38 92 GLY A N 1
ATOM 682 C CA . GLY A 1 92 ? 1.633 -10.093 4.173 1.00 95.38 92 GLY A CA 1
ATOM 683 C C . GLY A 1 92 ? 0.848 -8.906 4.742 1.00 95.38 92 GLY A C 1
ATOM 684 O O . GLY A 1 92 ? 0.679 -8.780 5.957 1.00 95.38 92 GLY A O 1
ATOM 685 N N . TRP A 1 93 ? 0.295 -8.053 3.877 1.00 95.44 93 TRP A N 1
ATOM 686 C CA . TRP A 1 93 ? -0.579 -6.959 4.304 1.00 95.44 93 TRP A CA 1
ATOM 687 C C . TRP A 1 93 ? -1.854 -7.473 4.977 1.00 95.44 93 TRP A C 1
ATOM 689 O O . TRP A 1 93 ? -2.262 -6.934 6.008 1.00 95.44 93 TRP A O 1
ATOM 699 N N . MET A 1 94 ? -2.464 -8.533 4.444 1.00 93.44 94 MET A N 1
ATOM 700 C CA . MET A 1 94 ? -3.643 -9.166 5.033 1.00 93.44 94 MET A CA 1
ATOM 701 C C . MET A 1 94 ? -3.338 -9.817 6.385 1.00 93.44 94 MET A C 1
ATOM 703 O O . MET A 1 94 ? -4.166 -9.731 7.294 1.00 93.44 94 MET A O 1
ATOM 707 N N . GLU A 1 95 ? -2.154 -10.405 6.564 1.00 93.81 95 GLU A N 1
ATOM 708 C CA . GLU A 1 95 ? -1.700 -10.935 7.853 1.00 93.81 95 GLU A CA 1
ATOM 709 C C . GLU A 1 95 ? -1.574 -9.818 8.896 1.00 93.81 95 GLU A C 1
ATOM 711 O O . GLU A 1 95 ? -2.194 -9.889 9.965 1.00 93.81 95 GLU A O 1
ATOM 716 N N . VAL A 1 96 ? -0.869 -8.734 8.554 1.00 91.88 96 VAL A N 1
ATOM 717 C CA . VAL A 1 96 ? -0.730 -7.552 9.417 1.00 91.88 96 VAL A CA 1
ATOM 718 C C . VAL A 1 96 ? -2.100 -6.980 9.778 1.00 91.88 96 VAL A C 1
ATOM 720 O O . VAL A 1 96 ? -2.384 -6.771 10.961 1.00 91.88 96 VAL A O 1
ATOM 723 N N . TRP A 1 97 ? -2.983 -6.807 8.794 1.00 89.69 97 TRP A N 1
ATOM 724 C CA . TRP A 1 97 ? -4.348 -6.341 9.016 1.00 89.69 97 TRP A CA 1
ATOM 725 C C . TRP A 1 97 ? -5.153 -7.283 9.919 1.00 89.69 97 TRP A C 1
ATOM 727 O O . TRP A 1 97 ? -5.879 -6.822 10.800 1.00 89.69 97 TRP A O 1
ATOM 737 N N . SER A 1 98 ? -5.035 -8.603 9.754 1.00 88.44 98 SER A N 1
ATOM 738 C CA . SER A 1 98 ? -5.752 -9.589 10.577 1.00 88.44 98 SER A CA 1
ATOM 739 C C . SER A 1 98 ? -5.300 -9.573 12.044 1.00 88.44 98 SER A C 1
ATOM 741 O O . SER A 1 98 ? -6.109 -9.770 12.952 1.00 88.44 98 SER A O 1
ATOM 743 N N . SER A 1 99 ? -4.027 -9.244 12.290 1.00 85.75 99 SER A N 1
ATOM 744 C CA . SER A 1 99 ? -3.448 -9.138 13.634 1.00 85.75 99 SER A CA 1
ATOM 745 C C . SER A 1 99 ? -3.920 -7.904 14.417 1.00 85.75 99 SER A C 1
ATOM 747 O O . SER A 1 99 ? -3.723 -7.840 15.632 1.00 85.75 99 SER A O 1
ATOM 749 N N . ARG A 1 100 ? -4.591 -6.939 13.764 1.00 79.88 100 ARG A N 1
ATOM 750 C CA . ARG A 1 100 ? -5.014 -5.668 14.385 1.00 79.88 100 ARG A CA 1
ATOM 751 C C . ARG A 1 100 ? -5.886 -5.847 15.630 1.00 79.88 100 ARG A C 1
ATOM 753 O O . ARG A 1 100 ? -5.779 -5.061 16.563 1.00 79.88 100 ARG A O 1
ATOM 760 N N . ALA A 1 101 ? -6.710 -6.896 15.653 1.00 63.16 101 ALA A N 1
ATOM 761 C CA . ALA A 1 101 ? -7.634 -7.192 16.747 1.00 63.16 101 ALA A CA 1
ATOM 762 C C . ALA A 1 101 ? -6.962 -7.874 17.955 1.00 63.16 101 ALA A C 1
ATOM 764 O O . ALA A 1 101 ? -7.556 -7.946 19.025 1.00 63.16 101 ALA A O 1
ATOM 765 N N . GLN A 1 102 ? -5.724 -8.364 17.824 1.00 54.81 102 GLN A N 1
ATOM 766 C CA . GLN A 1 102 ? -5.065 -9.162 18.869 1.00 54.81 102 GLN A CA 1
ATOM 767 C C . GLN A 1 102 ? -4.382 -8.320 19.968 1.00 54.81 102 GLN A C 1
ATOM 769 O O . GLN A 1 102 ? -3.675 -8.869 20.806 1.00 54.81 102 GLN A O 1
ATOM 774 N N . ARG A 1 103 ? -4.598 -6.995 20.019 1.00 43.19 103 ARG A N 1
ATOM 775 C CA . ARG A 1 103 ? -4.131 -6.115 21.118 1.00 43.19 103 ARG A CA 1
ATOM 776 C C . ARG A 1 103 ? -5.282 -5.605 21.987 1.00 43.19 103 ARG A C 1
ATOM 778 O O . ARG A 1 103 ? -5.353 -4.426 22.324 1.00 43.19 103 ARG A O 1
ATOM 785 N N . SER A 1 104 ? -6.192 -6.498 22.351 1.00 38.56 104 SER A N 1
ATOM 786 C CA . SER A 1 104 ? -7.188 -6.266 23.400 1.00 38.56 104 SER A CA 1
ATOM 787 C C . SER A 1 104 ? -7.316 -7.530 24.245 1.00 38.56 104 SER A C 1
ATOM 789 O O . SER A 1 104 ? -8.237 -8.323 24.077 1.00 38.56 104 SER A O 1
ATOM 791 N N . SER A 1 105 ? -6.334 -7.733 25.118 1.00 35.47 105 SER A N 1
ATOM 792 C CA . SER A 1 105 ? -6.365 -8.695 26.222 1.00 35.47 105 SER A CA 1
ATOM 793 C C . SER A 1 105 ? -5.626 -8.098 27.403 1.00 35.47 105 SER A C 1
ATOM 795 O O . SER A 1 105 ? -4.486 -7.637 27.155 1.00 35.47 105 SER A O 1
#

Mean predicted aligned error: 5.71 Å

Solvent-accessible surface area (backbone atoms only — not comparable to full-atom values): 6139 Å² total; per-residue (Å²): 126,93,83,59,63,59,53,76,48,77,50,66,30,74,87,26,42,91,88,44,91,91,34,40,40,32,25,38,38,40,38,49,40,67,85,81,36,84,87,73,70,78,65,56,41,36,62,56,16,38,66,74,23,84,86,22,36,69,42,50,53,42,24,27,25,56,60,47,22,52,41,98,86,74,45,80,45,96,60,82,52,51,79,70,20,56,55,54,48,50,52,53,41,51,50,57,60,65,51,64,72,76,81,76,128

pLDDT: mean 86.33, std 14.31, range [35.47, 97.62]

Secondary structure (DSSP, 8-state):
-TT--EEEEEESBTT--TT-SS-PBPEEEEEE-GGG-TTS----THHHHTTT-TT-EEETTEEEEEPPPB-TTSSB-SS---HHHHHHHHHHHHHHHHGGGGS--

Sequence (105 aa):
GDACDACLIMHGDLDGELGELDRWPMSASFYTNSFLHPDGGEFDLTRMATLFDTDGGGHANACGCRVMPMHASGEPAKRSIEVADVQRNLDGWMEVWSSRAQRSS